Protein AF-A0A1B9YAB7-F1 (afdb_monomer_lite)

Sequence (71 aa):
MEISAIKERLSLSEVLKHYNLELKNKMLHCFYHDDKTASLQVNLEKNFYKCHACGKTGDLAPARFYRVADK

pLDDT: mean 75.12, std 13.66, range [46.31, 92.06]

Foldseek 3Di:
DDPVVVQQPDQVVNVCVVLVNDQDVQFGCDLVDDDPDTQKHADSVQQKIAGPPPGDIDGNRSNVVCVSSVD

Structure (mmCIF, N/CA/C/O backbone):
data_AF-A0A1B9YAB7-F1
#
_entry.id   AF-A0A1B9YAB7-F1
#
loop_
_atom_site.group_PDB
_atom_site.id
_atom_site.type_symbol
_atom_site.label_atom_id
_atom_site.label_alt_id
_atom_site.label_comp_id
_atom_site.label_asym_id
_atom_site.label_entity_id
_atom_site.label_seq_id
_atom_site.pdbx_PDB_ins_code
_atom_site.Cartn_x
_atom_site.Cartn_y
_atom_site.Cartn_z
_atom_site.occupancy
_atom_site.B_iso_or_equiv
_atom_site.auth_seq_id
_atom_site.auth_comp_id
_atom_site.auth_asym_id
_atom_site.auth_atom_id
_atom_site.pdbx_PDB_model_num
ATOM 1 N N . MET A 1 1 ? -26.812 -11.539 9.611 1.00 46.31 1 MET A N 1
ATOM 2 C CA . MET A 1 1 ? -25.569 -10.806 9.929 1.00 46.31 1 MET A CA 1
ATOM 3 C C . MET A 1 1 ? -25.206 -9.993 8.704 1.00 46.31 1 MET A C 1
ATOM 5 O O . MET A 1 1 ? -24.990 -10.579 7.651 1.00 46.31 1 MET A O 1
ATOM 9 N N . GLU A 1 2 ? -25.257 -8.667 8.799 1.00 52.28 2 GLU A N 1
ATOM 10 C CA . GLU A 1 2 ? -24.935 -7.784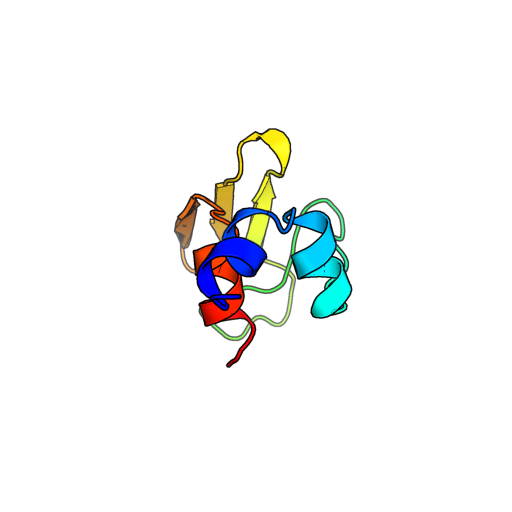 7.677 1.00 52.28 2 GLU A CA 1
ATOM 11 C C . GLU A 1 2 ? -23.437 -7.831 7.364 1.00 52.28 2 GLU A C 1
ATOM 13 O O . GLU A 1 2 ? -22.590 -7.711 8.248 1.00 52.28 2 GLU A O 1
ATOM 18 N N . ILE A 1 3 ? -23.113 -7.979 6.079 1.00 59.00 3 ILE A N 1
ATOM 19 C CA . ILE A 1 3 ? -21.746 -8.043 5.536 1.00 59.00 3 ILE A CA 1
ATOM 20 C C . ILE A 1 3 ? -20.911 -6.798 5.926 1.00 59.00 3 ILE A C 1
ATOM 22 O O . ILE A 1 3 ? -19.682 -6.861 5.954 1.00 59.00 3 ILE A O 1
ATOM 26 N N . SER A 1 4 ? -21.560 -5.678 6.272 1.00 53.75 4 SER A N 1
ATOM 27 C CA . SER A 1 4 ? -20.916 -4.431 6.716 1.00 53.75 4 SER A CA 1
ATOM 28 C C . SER A 1 4 ? -20.109 -4.598 8.012 1.00 53.75 4 SER A C 1
ATOM 30 O O . SER A 1 4 ? -18.968 -4.142 8.067 1.00 53.75 4 SER A O 1
ATOM 32 N N . ALA A 1 5 ? -20.634 -5.318 9.009 1.00 53.47 5 ALA A N 1
ATOM 33 C CA . ALA A 1 5 ? -19.981 -5.446 10.315 1.00 53.47 5 ALA A CA 1
ATOM 34 C C . ALA A 1 5 ? -18.703 -6.304 10.265 1.00 53.47 5 ALA A C 1
ATOM 36 O O . ALA A 1 5 ? -17.805 -6.152 11.093 1.00 53.47 5 ALA A O 1
ATOM 37 N N . ILE A 1 6 ? -18.608 -7.198 9.275 1.00 54.91 6 ILE A N 1
ATOM 38 C CA . ILE A 1 6 ? -17.428 -8.042 9.051 1.00 54.91 6 ILE A CA 1
ATOM 39 C C . ILE A 1 6 ? -16.296 -7.204 8.438 1.00 54.91 6 ILE A C 1
ATOM 41 O O . ILE A 1 6 ? -15.144 -7.328 8.846 1.00 54.91 6 ILE A O 1
ATOM 45 N N . LYS A 1 7 ? -16.623 -6.285 7.518 1.00 54.88 7 LYS A N 1
ATOM 46 C CA . LYS A 1 7 ? -15.642 -5.428 6.826 1.00 54.88 7 LYS A CA 1
ATOM 47 C C . LYS A 1 7 ? -15.009 -4.361 7.724 1.00 54.88 7 LYS A C 1
ATOM 49 O O . LYS A 1 7 ? -13.886 -3.949 7.451 1.00 54.88 7 LYS A O 1
ATOM 54 N N . GLU A 1 8 ? -15.691 -3.939 8.790 1.00 55.38 8 GLU A N 1
ATOM 55 C CA . GLU A 1 8 ? -15.158 -2.968 9.761 1.00 55.38 8 GLU A CA 1
ATOM 56 C C . GLU A 1 8 ? -14.159 -3.564 10.761 1.00 55.38 8 GLU A C 1
ATOM 58 O O . GLU A 1 8 ? -13.345 -2.830 11.315 1.00 55.38 8 GLU A O 1
ATOM 63 N N . ARG A 1 9 ? -14.189 -4.882 10.991 1.00 57.25 9 ARG A N 1
ATOM 64 C CA . ARG A 1 9 ? -13.328 -5.544 11.990 1.00 57.25 9 ARG A CA 1
ATOM 65 C C . ARG A 1 9 ? -12.085 -6.205 11.411 1.00 57.25 9 ARG A C 1
ATOM 67 O O . ARG A 1 9 ? -11.239 -6.669 12.169 1.00 57.25 9 ARG A O 1
ATOM 74 N N . LEU A 1 10 ? -11.970 -6.259 10.089 1.00 62.53 10 LEU A N 1
ATOM 75 C CA . LEU A 1 10 ? -10.824 -6.870 9.438 1.00 62.53 10 LEU A CA 1
ATOM 76 C C . LEU A 1 10 ? -9.629 -5.923 9.507 1.00 62.53 10 LEU A C 1
ATOM 78 O O . LEU A 1 10 ? -9.629 -4.829 8.939 1.00 62.53 10 LEU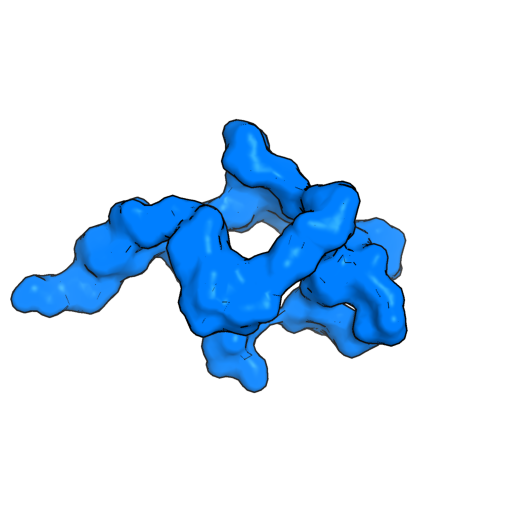 A O 1
ATOM 82 N N . SER A 1 11 ? -8.601 -6.371 10.220 1.00 68.81 11 SER A N 1
ATOM 83 C CA . SER A 1 11 ? -7.314 -5.691 10.261 1.00 68.81 11 SER A CA 1
ATOM 84 C C . SER A 1 11 ? -6.683 -5.662 8.866 1.00 68.81 11 SER A C 1
ATOM 86 O O . SER A 1 11 ? -6.870 -6.569 8.055 1.00 68.81 11 SER A O 1
ATOM 88 N N . LEU A 1 12 ? -5.891 -4.631 8.582 1.00 71.25 12 LEU A N 1
ATOM 89 C CA . LEU A 1 12 ? -5.185 -4.503 7.308 1.00 71.25 12 LEU A CA 1
ATOM 90 C C . LEU A 1 12 ? -4.284 -5.712 7.008 1.00 71.25 12 LEU A C 1
ATOM 92 O O . LEU A 1 12 ? -4.171 -6.136 5.864 1.00 71.25 12 LEU A O 1
ATOM 96 N N . SER A 1 13 ? -3.697 -6.317 8.040 1.00 72.38 13 SER A N 1
ATOM 97 C CA . SER A 1 13 ? -2.970 -7.584 7.935 1.00 72.38 13 SER A CA 1
ATOM 98 C C . SER A 1 13 ? -3.811 -8.717 7.347 1.00 72.38 13 SER A C 1
ATOM 100 O O . SER A 1 13 ? -3.303 -9.491 6.540 1.00 72.38 13 SER A O 1
ATOM 102 N N . GLU A 1 14 ? -5.092 -8.811 7.707 1.00 76.06 14 GLU A N 1
ATOM 103 C CA . GLU A 1 14 ? -5.984 -9.829 7.146 1.00 76.06 14 GLU A CA 1
ATOM 104 C C . GLU A 1 14 ? -6.375 -9.515 5.708 1.00 76.06 14 GLU A C 1
ATOM 106 O O . GLU A 1 14 ? -6.419 -10.430 4.892 1.00 76.06 14 GLU A O 1
ATOM 111 N N . VAL A 1 15 ? -6.563 -8.236 5.369 1.00 75.12 15 VAL A N 1
ATOM 112 C CA . VAL A 1 15 ? -6.776 -7.803 3.979 1.00 75.12 15 VAL A CA 1
ATOM 113 C C . VAL A 1 15 ? -5.589 -8.227 3.112 1.00 75.12 15 VAL A C 1
ATOM 115 O O . VAL A 1 15 ? -5.764 -8.879 2.088 1.00 75.12 15 VAL A O 1
ATOM 118 N N . LEU A 1 16 ? -4.368 -7.897 3.540 1.00 77.56 16 LEU A N 1
ATOM 119 C CA . LEU A 1 16 ? -3.148 -8.235 2.808 1.00 77.56 16 LEU A CA 1
ATOM 120 C C . LEU A 1 16 ? -3.000 -9.747 2.636 1.00 77.56 16 LEU A C 1
ATOM 122 O O . LEU A 1 16 ? -2.716 -10.212 1.537 1.00 77.56 16 LEU A O 1
ATOM 126 N N . LYS A 1 17 ? -3.266 -10.519 3.695 1.00 77.88 17 LYS A N 1
ATOM 127 C CA . LYS A 1 17 ? -3.231 -11.982 3.644 1.00 77.88 17 LYS A CA 1
ATOM 128 C C . LYS A 1 17 ? -4.302 -12.559 2.715 1.00 77.88 17 LYS A C 1
ATOM 130 O O . LYS A 1 17 ? -4.010 -13.498 1.987 1.00 77.88 17 LYS A O 1
ATOM 135 N N . HIS A 1 18 ? -5.512 -12.000 2.714 1.00 78.19 18 HIS A N 1
ATOM 136 C CA . HIS A 1 18 ? -6.611 -12.445 1.854 1.00 78.19 18 HIS A CA 1
ATOM 137 C C . HIS A 1 18 ? -6.283 -12.276 0.366 1.00 78.19 18 HIS A C 1
ATOM 139 O O . HIS A 1 18 ? -6.545 -13.174 -0.427 1.00 78.19 18 HIS A O 1
ATOM 145 N N . TYR A 1 19 ? -5.65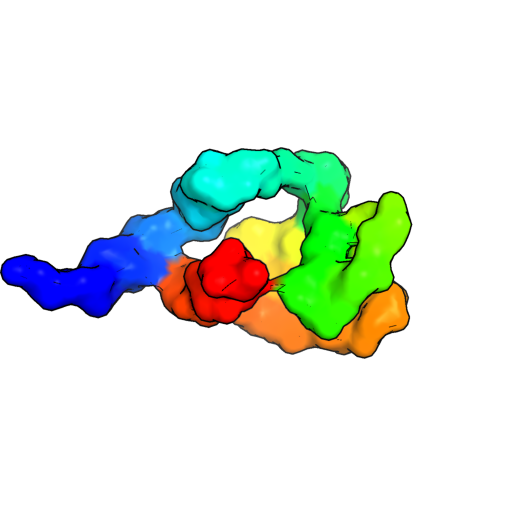0 -11.157 0.011 1.00 74.44 19 TYR A N 1
ATOM 146 C CA . TYR A 1 19 ? -5.209 -10.872 -1.356 1.00 74.44 19 TYR A CA 1
ATOM 147 C C . TYR A 1 19 ? -3.805 -11.400 -1.676 1.00 74.44 19 TYR A C 1
ATOM 149 O O . TYR A 1 19 ? -3.263 -11.096 -2.735 1.00 74.44 19 TYR A O 1
ATOM 157 N N . ASN A 1 20 ? -3.199 -12.180 -0.772 1.00 75.81 20 ASN A N 1
ATOM 158 C CA . ASN A 1 20 ? -1.846 -12.716 -0.923 1.00 75.81 20 ASN A CA 1
ATOM 159 C C . ASN A 1 20 ? -0.786 -11.627 -1.225 1.00 75.81 20 ASN A C 1
ATOM 161 O O . ASN A 1 20 ? 0.203 -11.867 -1.91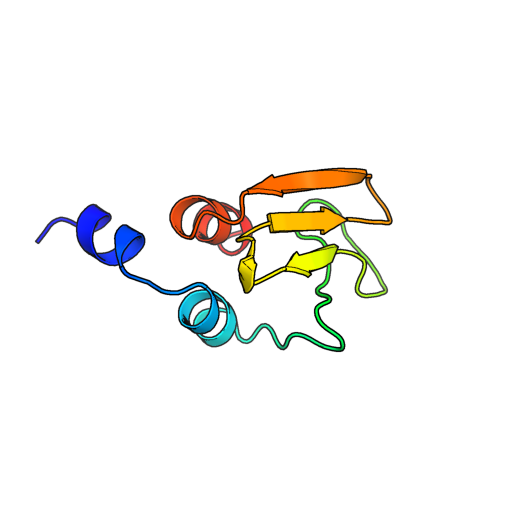7 1.00 75.81 20 ASN A O 1
ATOM 165 N N . LEU A 1 21 ? -1.007 -10.416 -0.703 1.00 77.75 21 LEU A N 1
ATOM 166 C CA . LEU A 1 21 ? -0.147 -9.251 -0.870 1.00 77.75 21 LEU A CA 1
ATOM 167 C C . LEU A 1 21 ? 0.928 -9.246 0.216 1.00 77.75 21 LEU A C 1
ATOM 169 O O . LEU A 1 21 ? 0.665 -8.945 1.381 1.00 77.75 21 LEU A O 1
ATOM 173 N N . GLU A 1 22 ? 2.164 -9.532 -0.175 1.00 77.50 22 GLU A N 1
ATOM 174 C CA . GLU A 1 22 ? 3.308 -9.439 0.725 1.00 77.50 22 GLU A CA 1
ATOM 175 C C . GLU A 1 22 ? 3.913 -8.032 0.708 1.00 77.50 22 GLU A C 1
ATOM 177 O O . GLU A 1 22 ? 4.347 -7.516 -0.323 1.00 77.50 22 GLU A O 1
ATOM 182 N N . LEU A 1 23 ? 3.982 -7.406 1.883 1.00 79.75 23 LEU A N 1
ATOM 183 C CA . LEU A 1 23 ? 4.680 -6.137 2.060 1.00 79.75 23 LEU A CA 1
ATOM 184 C C . LEU A 1 23 ? 6.191 -6.365 2.026 1.00 79.75 23 LEU A C 1
ATOM 186 O O . LEU A 1 23 ? 6.786 -6.792 3.016 1.00 79.75 23 LEU A O 1
ATOM 190 N N . LYS A 1 24 ? 6.844 -5.980 0.931 1.00 82.19 24 LYS A N 1
ATOM 191 C CA . LYS A 1 24 ? 8.309 -5.933 0.867 1.00 82.19 24 LYS A CA 1
ATOM 192 C C . LYS A 1 24 ? 8.774 -4.530 1.240 1.00 82.19 24 LYS A C 1
ATOM 194 O O . LYS A 1 24 ? 8.423 -3.568 0.568 1.00 82.19 24 LYS A O 1
ATOM 199 N N . ASN A 1 25 ? 9.524 -4.384 2.335 1.00 85.62 25 ASN A N 1
ATOM 200 C CA . ASN A 1 25 ? 9.980 -3.080 2.850 1.00 85.62 25 ASN A CA 1
ATOM 201 C C . ASN A 1 25 ? 8.847 -2.055 3.066 1.00 85.62 25 ASN A C 1
ATOM 203 O O . ASN A 1 25 ? 9.028 -0.864 2.818 1.00 85.62 25 ASN A O 1
ATOM 207 N N . LYS A 1 26 ? 7.673 -2.507 3.529 1.00 86.38 26 LYS A N 1
ATOM 208 C CA . LYS A 1 26 ? 6.464 -1.671 3.676 1.00 86.38 26 LYS A CA 1
ATOM 209 C C . LYS A 1 26 ? 5.947 -1.092 2.344 1.00 86.38 26 LYS A C 1
ATOM 211 O O . LYS A 1 26 ? 5.303 -0.045 2.348 1.00 86.38 26 LYS A O 1
ATOM 216 N N . MET A 1 27 ? 6.228 -1.740 1.211 1.00 88.00 27 MET A N 1
ATOM 217 C CA . MET A 1 27 ? 5.783 -1.313 -0.118 1.00 88.00 27 MET A CA 1
ATOM 218 C C . MET A 1 27 ? 4.964 -2.393 -0.836 1.00 88.00 27 MET A C 1
ATOM 220 O O . MET A 1 27 ? 5.177 -3.585 -0.617 1.00 88.00 27 MET A O 1
ATOM 224 N N . LEU A 1 28 ? 4.055 -1.950 -1.708 1.00 87.38 28 LEU A N 1
ATOM 225 C CA . LEU A 1 28 ? 3.216 -2.744 -2.612 1.00 87.38 28 LEU A CA 1
ATOM 226 C C . LEU A 1 28 ? 3.222 -2.130 -4.020 1.00 87.38 28 LEU A C 1
ATOM 228 O O . LEU A 1 28 ? 3.640 -0.985 -4.215 1.00 87.38 28 LEU A O 1
ATOM 232 N N . HIS A 1 29 ? 2.722 -2.874 -5.004 1.00 87.19 29 HIS A N 1
ATOM 233 C CA . HIS A 1 29 ? 2.345 -2.289 -6.292 1.00 87.19 29 HIS A CA 1
ATOM 234 C C . HIS A 1 29 ? 1.163 -1.338 -6.102 1.00 87.19 29 HIS A C 1
ATOM 236 O O . HIS A 1 29 ? 0.318 -1.545 -5.226 1.00 87.19 29 HIS A O 1
ATOM 242 N N . CYS A 1 30 ? 1.130 -0.254 -6.877 1.00 85.69 30 CYS A N 1
ATOM 243 C CA . CYS A 1 30 ? -0.016 0.630 -6.820 1.00 85.69 30 CYS A CA 1
ATOM 244 C C . CYS A 1 30 ? -1.233 -0.066 -7.419 1.00 85.69 30 CYS A C 1
ATOM 246 O O . CYS A 1 30 ? -1.150 -0.741 -8.434 1.00 85.69 30 CYS A O 1
ATOM 248 N N . PHE A 1 31 ? -2.387 0.145 -6.806 1.00 78.69 31 PHE A N 1
ATOM 249 C CA . PHE A 1 31 ? -3.651 -0.363 -7.326 1.00 78.69 31 PHE A CA 1
ATOM 250 C C . PHE A 1 31 ? -4.359 0.633 -8.256 1.00 78.69 31 PHE A C 1
ATOM 252 O O . PHE A 1 31 ? -5.420 0.352 -8.806 1.00 78.69 31 PHE A O 1
ATOM 259 N N . TYR A 1 32 ? -3.833 1.858 -8.356 1.00 81.38 32 TYR A N 1
ATOM 260 C CA . TYR A 1 32 ? -4.414 2.916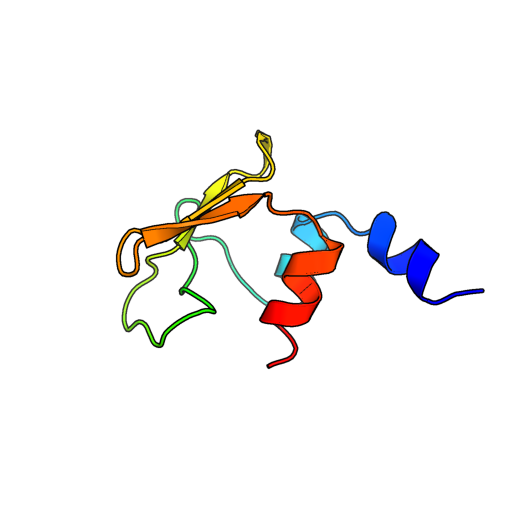 -9.184 1.00 81.38 32 TYR A CA 1
ATOM 261 C C . TYR A 1 32 ? -3.814 2.968 -10.585 1.00 81.38 32 TYR A C 1
ATOM 263 O O . TYR A 1 32 ? -4.402 3.600 -11.462 1.00 81.38 32 TYR A O 1
ATOM 271 N N . HIS A 1 33 ? -2.657 2.346 -10.786 1.00 85.06 33 HIS A N 1
ATOM 272 C CA . HIS A 1 33 ? -1.982 2.268 -12.070 1.00 85.06 33 HIS A CA 1
ATOM 273 C C . HIS A 1 33 ? -1.095 1.027 -12.113 1.00 85.06 33 HIS A C 1
ATOM 275 O O . HIS A 1 33 ? -0.713 0.499 -11.074 1.00 85.06 33 HIS A O 1
ATOM 281 N N . ASP A 1 34 ? -0.780 0.578 -13.323 1.00 84.44 34 ASP A N 1
ATOM 282 C CA . ASP A 1 34 ? 0.096 -0.569 -13.532 1.00 84.44 34 ASP A CA 1
ATOM 283 C C . ASP A 1 34 ? 1.558 -0.171 -13.282 1.00 84.44 34 ASP A C 1
ATOM 285 O O . ASP A 1 34 ? 2.078 0.767 -13.891 1.00 84.44 34 ASP A O 1
ATOM 289 N N . ASP A 1 35 ? 2.210 -0.871 -12.359 1.00 82.88 35 ASP A N 1
ATOM 290 C CA . ASP A 1 35 ? 3.594 -0.636 -11.966 1.00 82.88 35 ASP A CA 1
ATOM 291 C C . ASP A 1 35 ? 4.432 -1.891 -12.177 1.00 82.88 35 ASP A C 1
ATOM 293 O O . ASP A 1 35 ? 4.111 -2.955 -11.646 1.00 82.88 35 ASP A O 1
ATOM 297 N N . LYS A 1 36 ? 5.608 -1.740 -12.796 1.00 85.12 36 LYS A N 1
ATOM 298 C CA . LYS A 1 36 ? 6.613 -2.817 -12.842 1.00 85.12 36 LYS A CA 1
ATOM 299 C C . LYS A 1 36 ? 7.318 -3.039 -11.501 1.00 85.12 36 LYS A C 1
ATOM 301 O O . LYS A 1 36 ? 7.843 -4.121 -11.263 1.00 85.12 36 LYS A O 1
ATOM 306 N N . THR A 1 37 ? 7.357 -2.030 -10.631 1.00 87.38 37 THR A N 1
ATOM 307 C CA . THR A 1 37 ? 8.023 -2.078 -9.321 1.00 87.38 37 THR A CA 1
ATOM 308 C C . THR A 1 37 ? 7.096 -1.570 -8.224 1.00 87.38 37 THR A C 1
ATOM 310 O O . THR A 1 37 ? 6.315 -0.650 -8.437 1.00 87.38 37 THR A O 1
ATOM 313 N N . ALA A 1 38 ? 7.193 -2.142 -7.021 1.00 88.81 38 ALA A N 1
ATOM 314 C CA . ALA A 1 38 ? 6.411 -1.675 -5.881 1.00 88.81 38 ALA A CA 1
ATOM 315 C C . ALA A 1 38 ? 6.660 -0.174 -5.632 1.00 88.81 38 ALA A C 1
ATOM 317 O O . ALA A 1 38 ? 7.786 0.240 -5.354 1.00 88.81 38 ALA A O 1
ATOM 318 N N . SER A 1 39 ? 5.608 0.637 -5.742 1.00 90.94 39 SER A N 1
ATOM 319 C CA . SER A 1 39 ? 5.662 2.103 -5.670 1.00 90.94 39 SER A CA 1
ATOM 320 C C . SER A 1 39 ? 4.795 2.673 -4.539 1.00 90.94 39 SER A C 1
ATOM 322 O O . SER A 1 39 ? 4.927 3.846 -4.181 1.00 90.94 39 SER A O 1
ATOM 324 N N . LEU A 1 40 ? 3.899 1.858 -3.975 1.00 89.88 40 LEU A N 1
ATOM 325 C CA . LEU A 1 40 ? 2.940 2.220 -2.940 1.00 89.88 40 LEU A CA 1
ATOM 326 C C . LEU A 1 40 ? 3.514 1.887 -1.564 1.00 89.88 40 LEU A C 1
ATOM 328 O O . LEU A 1 40 ? 3.507 0.737 -1.144 1.00 89.88 40 LEU A O 1
ATOM 332 N N . GLN A 1 41 ? 3.987 2.894 -0.841 1.00 90.38 41 GLN A N 1
ATOM 333 C CA . GLN A 1 41 ? 4.389 2.745 0.549 1.00 90.38 41 GLN A CA 1
ATOM 334 C C . GLN A 1 41 ? 3.157 2.715 1.458 1.00 90.38 41 GLN A C 1
ATOM 336 O O . GLN A 1 41 ? 2.282 3.578 1.371 1.00 90.38 41 GLN A O 1
ATOM 341 N N . VAL A 1 42 ? 3.118 1.738 2.356 1.00 87.00 42 VAL A N 1
ATOM 342 C CA . VAL A 1 42 ? 2.037 1.500 3.310 1.00 87.00 42 VAL A CA 1
ATOM 343 C C . VAL A 1 42 ? 2.565 1.659 4.730 1.00 87.00 42 VAL A C 1
ATOM 345 O O . VAL A 1 42 ? 3.510 0.992 5.144 1.00 87.00 42 VAL A O 1
ATOM 348 N N . ASN A 1 43 ? 1.931 2.533 5.503 1.00 86.00 43 ASN A N 1
ATOM 349 C CA . ASN A 1 43 ? 2.180 2.691 6.925 1.00 86.00 43 ASN A CA 1
ATOM 350 C C . ASN A 1 43 ? 1.016 2.082 7.716 1.00 86.00 43 ASN A C 1
ATOM 352 O O . ASN A 1 43 ? -0.050 2.687 7.822 1.00 86.00 43 ASN A O 1
ATOM 356 N N . LEU A 1 44 ? 1.246 0.889 8.272 1.00 79.00 44 LEU A N 1
ATOM 357 C CA . LEU A 1 44 ? 0.266 0.161 9.084 1.00 79.00 44 LEU A CA 1
ATOM 358 C C . LEU A 1 44 ? -0.053 0.885 10.403 1.00 79.00 44 LEU A C 1
ATOM 360 O O . LEU A 1 44 ? -1.189 0.855 10.854 1.00 79.00 44 LEU A O 1
ATOM 364 N N . GLU A 1 45 ? 0.926 1.566 11.006 1.00 82.19 45 GLU A N 1
ATOM 365 C CA . GLU A 1 45 ? 0.754 2.256 12.294 1.00 82.19 45 GLU A CA 1
ATOM 366 C C . GLU A 1 45 ? -0.137 3.492 12.154 1.00 82.19 45 GLU A C 1
ATOM 368 O O . GLU A 1 45 ? -0.987 3.764 12.996 1.00 82.19 45 GLU A O 1
ATOM 373 N N . LYS A 1 46 ? 0.042 4.236 11.058 1.00 82.62 46 LYS A N 1
ATOM 374 C CA . LYS A 1 46 ? -0.752 5.431 10.748 1.00 82.62 46 LYS A CA 1
ATOM 375 C C . LYS A 1 46 ? -2.004 5.125 9.931 1.00 82.62 46 LYS A C 1
ATOM 377 O O . LYS A 1 46 ? -2.738 6.057 9.627 1.00 82.62 46 LYS A O 1
ATOM 382 N N . ASN A 1 47 ? -2.215 3.863 9.541 1.00 77.88 47 ASN A N 1
ATOM 383 C CA . ASN A 1 47 ? -3.210 3.458 8.549 1.00 77.88 47 ASN A CA 1
ATOM 384 C C . ASN A 1 47 ? -3.226 4.419 7.354 1.00 77.88 47 ASN A C 1
ATOM 386 O O . ASN A 1 47 ? -4.249 5.016 7.041 1.00 77.88 47 ASN A O 1
ATOM 390 N N . PHE A 1 48 ? -2.082 4.596 6.695 1.00 85.50 48 PHE A N 1
ATOM 391 C CA . PHE A 1 48 ? -1.934 5.545 5.590 1.00 85.50 48 PHE A CA 1
ATOM 392 C C . PHE A 1 48 ? -1.100 4.949 4.461 1.00 85.50 48 PHE A C 1
ATOM 394 O O . PHE A 1 48 ? -0.151 4.208 4.721 1.00 85.50 48 PHE A O 1
ATOM 401 N N . TYR A 1 49 ? -1.406 5.293 3.211 1.00 88.19 49 TYR A N 1
ATOM 402 C CA . TYR A 1 49 ? -0.587 4.917 2.060 1.00 88.19 49 TYR A CA 1
ATOM 403 C C . TYR A 1 49 ? -0.166 6.123 1.221 1.00 88.19 49 TYR A C 1
ATOM 405 O O . TYR A 1 49 ? -0.856 7.143 1.143 1.00 88.19 49 TYR A O 1
ATOM 413 N N . LYS A 1 50 ? 0.964 5.972 0.529 1.00 90.12 50 LYS A N 1
ATOM 414 C CA . LYS A 1 50 ? 1.462 6.920 -0.465 1.00 90.12 50 LYS A CA 1
ATOM 415 C C . LYS A 1 50 ? 2.111 6.190 -1.628 1.00 90.12 50 LYS A C 1
ATOM 417 O O . LYS A 1 50 ? 3.060 5.439 -1.441 1.00 90.12 50 LYS A O 1
ATOM 422 N N . CYS A 1 51 ? 1.646 6.462 -2.839 1.00 91.81 51 CYS A N 1
ATOM 423 C CA . CYS A 1 51 ? 2.324 6.051 -4.055 1.00 91.81 51 CYS A CA 1
ATOM 424 C C . CYS A 1 51 ? 3.362 7.094 -4.479 1.00 91.81 51 CYS A C 1
ATOM 426 O O . CYS A 1 51 ? 3.041 8.272 -4.641 1.00 91.81 51 CYS A O 1
ATOM 428 N N . HIS A 1 52 ? 4.597 6.650 -4.698 1.00 92.06 52 HIS A N 1
ATOM 429 C CA . HIS A 1 52 ? 5.696 7.489 -5.174 1.00 92.06 52 HIS A CA 1
ATOM 430 C C . HIS A 1 52 ? 5.712 7.674 -6.698 1.00 92.06 52 HIS A C 1
ATOM 432 O O . HIS A 1 52 ? 6.353 8.605 -7.170 1.00 92.06 52 HIS A O 1
ATOM 438 N N . ALA A 1 53 ? 5.003 6.829 -7.455 1.00 91.25 53 ALA A N 1
ATOM 439 C CA . ALA A 1 53 ? 4.941 6.910 -8.914 1.00 91.25 53 ALA A CA 1
ATOM 440 C C . ALA A 1 53 ? 3.807 7.827 -9.406 1.00 91.25 53 ALA A C 1
ATOM 442 O O . ALA A 1 53 ? 4.049 8.739 -10.189 1.00 91.25 53 ALA A O 1
ATOM 443 N N . CYS A 1 54 ? 2.577 7.634 -8.916 1.00 90.88 54 CYS A N 1
ATOM 444 C CA . CYS A 1 54 ? 1.407 8.414 -9.349 1.00 90.88 54 CYS A CA 1
ATOM 445 C C . CYS A 1 54 ? 0.955 9.488 -8.346 1.00 90.88 54 CYS A C 1
ATOM 447 O O . CYS A 1 54 ? -0.004 10.212 -8.604 1.00 90.88 54 CYS A O 1
ATOM 449 N N . GLY A 1 55 ? 1.595 9.576 -7.175 1.00 89.50 55 GLY A N 1
ATOM 450 C CA . GLY A 1 55 ? 1.292 10.586 -6.156 1.00 89.50 55 GLY A CA 1
ATOM 451 C C . GLY A 1 55 ? 0.003 10.353 -5.361 1.00 89.50 55 GLY A C 1
ATOM 452 O O . GLY A 1 55 ? -0.308 11.148 -4.476 1.00 89.50 55 GLY A O 1
ATOM 453 N N . LYS A 1 56 ? -0.746 9.272 -5.626 1.00 88.94 56 LYS A N 1
ATOM 454 C CA . LYS A 1 56 ? -1.962 8.925 -4.871 1.00 88.94 56 LYS A CA 1
ATOM 455 C C . LYS A 1 56 ? -1.632 8.675 -3.401 1.00 88.94 56 LYS A C 1
ATOM 457 O O . LYS A 1 56 ? -0.759 7.869 -3.082 1.00 88.94 56 LYS A O 1
ATOM 462 N N . THR A 1 57 ? -2.384 9.305 -2.512 1.00 89.81 57 THR A N 1
ATOM 463 C CA . THR A 1 57 ? -2.268 9.145 -1.060 1.00 89.81 57 THR A CA 1
ATOM 464 C C . THR A 1 57 ? -3.642 8.985 -0.430 1.00 89.81 57 THR A C 1
ATOM 466 O O . THR A 1 57 ? -4.658 9.320 -1.045 1.00 89.81 57 THR A O 1
ATOM 469 N N . GLY A 1 58 ? -3.684 8.469 0.794 1.00 84.62 58 GLY A N 1
ATOM 470 C CA . GLY A 1 58 ? -4.914 8.448 1.570 1.00 84.62 58 GLY A CA 1
ATOM 471 C C . GLY A 1 58 ? -4.851 7.541 2.783 1.00 84.62 58 GLY A C 1
ATOM 472 O O . GLY A 1 58 ? -3.898 6.782 2.980 1.00 84.62 58 GLY A O 1
ATOM 473 N N . ASP A 1 59 ? -5.913 7.617 3.575 1.00 80.62 59 ASP A N 1
ATOM 474 C CA . ASP A 1 59 ? -6.112 6.732 4.706 1.00 80.62 59 ASP A CA 1
ATOM 475 C C . ASP A 1 59 ? -6.456 5.328 4.231 1.00 80.62 59 ASP A C 1
ATOM 477 O O . ASP A 1 59 ? -7.275 5.078 3.339 1.00 80.62 59 ASP A O 1
ATOM 481 N N . LEU A 1 60 ? -5.810 4.394 4.891 1.00 69.00 60 LEU A N 1
ATOM 482 C CA . LEU A 1 60 ? -5.837 2.974 4.658 1.00 69.00 60 LEU A CA 1
ATOM 483 C C . LEU A 1 60 ? -6.952 2.355 5.507 1.00 69.00 60 LEU A C 1
ATOM 485 O O . LEU A 1 60 ? -6.757 1.395 6.246 1.00 69.00 60 LEU A O 1
ATOM 489 N N . ALA A 1 61 ? -8.142 2.955 5.427 1.00 65.75 61 ALA A N 1
ATOM 490 C CA . ALA A 1 61 ? -9.325 2.406 6.064 1.00 65.75 61 ALA A CA 1
ATOM 491 C C . ALA A 1 61 ? -9.643 1.050 5.403 1.00 65.75 61 ALA A C 1
ATOM 493 O O . ALA A 1 61 ? -9.788 1.005 4.173 1.00 65.75 61 ALA A O 1
ATOM 494 N N . PRO A 1 62 ? -9.780 -0.046 6.173 1.00 58.56 62 PRO A N 1
ATOM 495 C CA . PRO A 1 62 ? -9.894 -1.400 5.630 1.00 58.56 62 PRO A CA 1
ATOM 496 C C . PRO A 1 62 ? -11.023 -1.520 4.599 1.00 58.56 62 PRO A C 1
ATOM 498 O O . PRO A 1 62 ? -10.807 -2.052 3.514 1.00 58.56 62 PRO A O 1
ATOM 501 N N . ALA A 1 63 ? -12.178 -0.892 4.850 1.00 51.31 63 ALA A N 1
ATOM 502 C CA . ALA A 1 63 ? -13.323 -0.865 3.934 1.00 51.31 63 ALA A CA 1
ATOM 503 C C . ALA A 1 63 ? -13.009 -0.310 2.526 1.00 51.31 63 ALA A C 1
ATOM 505 O O . ALA A 1 63 ? -13.613 -0.743 1.542 1.00 51.31 63 ALA A O 1
ATOM 506 N N . ARG A 1 64 ? -12.073 0.644 2.408 1.00 60.62 64 ARG A N 1
ATOM 507 C CA . ARG A 1 64 ? -11.661 1.217 1.115 1.00 60.62 64 ARG A CA 1
ATOM 508 C C . ARG A 1 64 ? -10.626 0.363 0.398 1.00 60.62 64 ARG A C 1
ATOM 510 O O . ARG A 1 64 ? -10.625 0.372 -0.827 1.00 60.62 64 ARG A O 1
ATOM 517 N N . PHE A 1 65 ? -9.800 -0.383 1.127 1.00 63.62 65 PHE A N 1
ATOM 518 C CA . PHE A 1 65 ? -8.798 -1.264 0.527 1.00 63.62 65 PHE A CA 1
ATOM 519 C C . PHE A 1 65 ? -9.447 -2.444 -0.214 1.00 63.62 65 PHE A C 1
ATOM 521 O O . PHE A 1 65 ? -9.004 -2.787 -1.304 1.00 63.62 65 PHE A O 1
ATOM 528 N N . TYR A 1 66 ? -10.569 -2.979 0.293 1.00 58.47 66 TYR A N 1
ATOM 529 C CA . TYR A 1 66 ? -11.341 -4.020 -0.409 1.00 58.47 66 T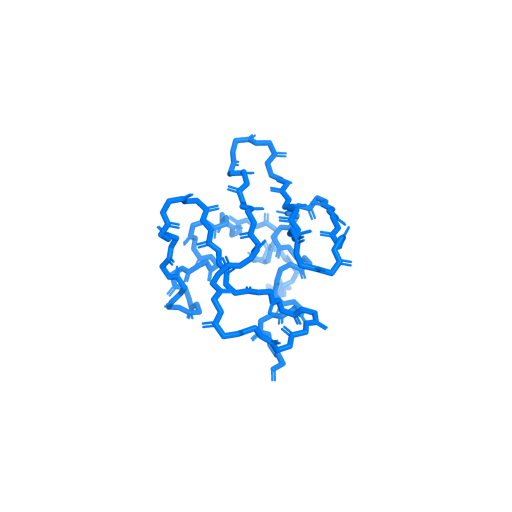YR A CA 1
ATOM 530 C C . TYR A 1 66 ? -11.781 -3.587 -1.810 1.00 58.47 66 TYR A C 1
ATOM 532 O O . TYR A 1 66 ? -11.520 -4.283 -2.779 1.00 58.47 66 TYR A O 1
ATOM 540 N N . ARG A 1 67 ? -12.345 -2.378 -1.953 1.00 54.19 67 ARG A N 1
ATOM 541 C CA . ARG A 1 67 ? -12.788 -1.854 -3.264 1.00 54.19 67 ARG A CA 1
ATOM 542 C C . ARG A 1 67 ? -11.680 -1.759 -4.307 1.00 54.19 67 ARG A C 1
ATOM 544 O O . ARG A 1 67 ? -11.970 -1.607 -5.489 1.00 54.19 67 ARG A O 1
ATOM 551 N N . VAL A 1 68 ? -10.443 -1.725 -3.845 1.00 56.97 68 VAL A N 1
ATOM 552 C CA . VAL A 1 68 ? -9.266 -1.495 -4.661 1.00 56.97 68 VAL A CA 1
ATOM 553 C C . VAL A 1 68 ? -8.608 -2.822 -5.060 1.00 56.97 68 VAL A C 1
ATOM 555 O O . VAL A 1 68 ? -8.021 -2.884 -6.132 1.00 56.97 68 VAL A O 1
ATOM 558 N N . ALA A 1 69 ? -8.754 -3.867 -4.242 1.00 55.16 69 ALA A N 1
ATOM 559 C CA . ALA A 1 69 ? -8.234 -5.207 -4.509 1.00 55.16 69 ALA A CA 1
ATOM 560 C C . ALA A 1 69 ? -9.259 -6.165 -5.164 1.00 55.16 69 ALA A C 1
ATOM 562 O O . ALA A 1 69 ? -8.863 -7.180 -5.720 1.00 55.16 69 ALA A O 1
ATOM 563 N N . ASP A 1 70 ? -10.556 -5.827 -5.153 1.00 54.06 70 ASP A N 1
ATOM 564 C CA . ASP A 1 70 ? -11.636 -6.525 -5.884 1.00 54.06 70 ASP A CA 1
ATOM 565 C C . ASP A 1 70 ? -11.723 -6.143 -7.392 1.00 54.06 70 ASP A C 1
ATOM 567 O O . ASP A 1 70 ? -12.727 -6.425 -8.052 1.00 54.06 70 ASP A O 1
ATOM 571 N N . LYS A 1 71 ? -10.717 -5.455 -7.947 1.00 48.44 71 LYS A N 1
ATOM 572 C CA . LYS A 1 71 ? -10.596 -5.157 -9.387 1.00 48.44 71 LYS A CA 1
ATOM 573 C C . LYS A 1 71 ? -9.501 -6.003 -10.011 1.00 48.44 71 LYS A C 1
ATOM 575 O O . LYS A 1 71 ? -9.730 -6.455 -11.153 1.00 48.44 71 LYS A O 1
#

Radius of gyration: 12.14 Å; chains: 1; bounding box: 36×23×26 Å

Secondary structure (DSSP, 8-state):
--HHHHHHH--HHHHHHHTT---BTTEE--SSS--SS--EEEETTTTEEEETTT--EEE--HHHHHHHH--